Protein AF-A0A1F8NG67-F1 (afdb_monomer)

Solvent-accessible surface area (backbone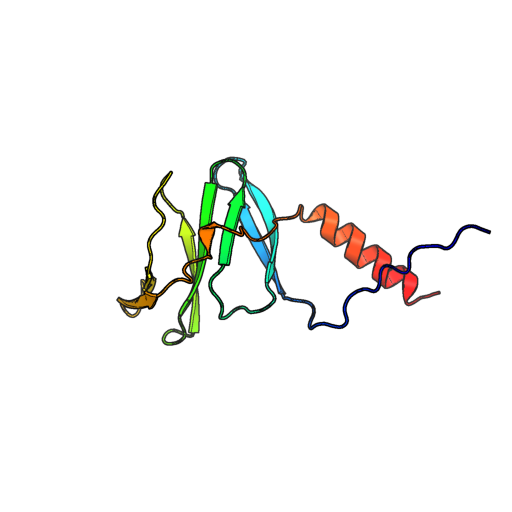 atoms only — not comparable to full-atom values): 7276 Å² total; per-residue (Å²): 136,84,83,76,83,82,78,73,76,75,95,57,83,79,38,51,80,43,84,42,70,37,79,77,81,65,46,70,28,29,31,74,37,78,52,76,69,55,67,47,28,40,64,47,95,89,38,37,32,37,40,37,39,36,85,88,76,74,48,74,46,77,45,77,46,58,96,86,60,79,70,66,51,51,62,43,89,86,82,61,52,72,44,80,48,68,92,60,39,84,80,57,56,51,69,70,40,55,56,72,59,50,54,54,51,58,52,56,52,62,53,65,76,74,112

Secondary structure (DSSP, 8-state):
-PPPP------S---EEEEEE-TTT--EEEEEES-TTS-EEEEETTEEEEEEEETTTTEEEEEEEPTT---SEEE-TTT--EEEPPTTGGGSPBPEE-HHHHHHHHHHHHHHT--

Radius of gyration: 17.37 Å; Cα contacts (8 Å, |Δi|>4): 160; chains: 1; bounding box: 30×38×61 Å

Nearest PDB structures (foldseek):
  5wvz-assembly2_B  TM=3.830E-01  e=1.276E+00  Saccharolobus solfataricus P2
  3lwi-assembly1_A  TM=3.613E-01  e=1.678E+00  Saccharolobus solfataricus P2
  5wvy-assembly2_B  TM=3.621E-01  e=1.678E+00  Saccharolobus solfataricus P2
  6jcy-assembly1_D  TM=4.453E-01  e=4.743E+00  Mycobacterium tuberculosis H37Rv

Foldseek 3Di:
DDDDPPPPPPPAPFADWDWDAFPPVRAIWTFGHSDLQAKAWADDDQWIWIWHADPVVRDIDIGTDDRPDDDQWDADPPPRDIGGHDPCRVVDHTDIGHVVVVVVVVVVVVVVVVD

Structure (mmCIF, N/CA/C/O backbone):
data_AF-A0A1F8NG67-F1
#
_entry.id   AF-A0A1F8NG67-F1
#
loop_
_atom_site.group_PDB
_atom_site.id
_atom_site.type_symbol
_atom_site.label_atom_id
_atom_site.label_alt_id
_atom_site.label_comp_id
_atom_site.label_asym_id
_atom_site.label_entity_id
_atom_site.label_seq_id
_atom_site.pdbx_PDB_ins_code
_atom_site.Cartn_x
_atom_site.Cartn_y
_atom_site.Cartn_z
_atom_site.occupancy
_atom_site.B_iso_or_equiv
_atom_site.auth_seq_id
_atom_site.auth_comp_id
_atom_site.auth_asym_id
_atom_site.auth_atom_id
_atom_site.pdbx_PDB_model_num
ATOM 1 N N . MET A 1 1 ? 14.931 2.628 44.951 1.00 35.72 1 MET A N 1
ATOM 2 C CA . MET A 1 1 ? 14.700 3.813 44.101 1.00 35.72 1 MET A CA 1
ATOM 3 C C . MET A 1 1 ? 14.612 3.294 42.685 1.00 35.72 1 MET A C 1
ATOM 5 O O . MET A 1 1 ? 15.594 2.760 42.198 1.00 35.72 1 MET A O 1
ATOM 9 N N . THR A 1 2 ? 13.409 3.272 42.124 1.00 35.72 2 THR A N 1
ATOM 10 C CA . THR A 1 2 ? 13.106 2.568 40.874 1.00 35.72 2 THR A CA 1
ATOM 11 C C . THR A 1 2 ? 13.415 3.493 39.704 1.00 35.72 2 THR A C 1
ATOM 13 O O . THR A 1 2 ? 12.824 4.568 39.601 1.00 35.72 2 THR A O 1
ATOM 16 N N . GLU A 1 3 ? 14.381 3.105 38.878 1.00 38.00 3 GLU A N 1
ATOM 17 C CA . GLU A 1 3 ? 14.766 3.812 37.658 1.00 38.00 3 GLU A CA 1
ATOM 18 C C . GLU A 1 3 ? 13.571 3.833 36.696 1.00 38.00 3 GLU A C 1
ATOM 20 O O . GLU A 1 3 ? 12.995 2.793 36.373 1.00 38.00 3 GLU A O 1
ATOM 25 N N . LYS A 1 4 ? 13.147 5.032 36.280 1.00 37.78 4 LYS A N 1
ATOM 26 C CA . LYS A 1 4 ? 12.200 5.181 35.173 1.00 37.78 4 LYS A CA 1
ATOM 27 C C . LYS A 1 4 ? 12.957 4.824 33.890 1.00 37.78 4 LYS A C 1
ATOM 29 O O . LYS A 1 4 ? 14.033 5.389 33.690 1.00 37.78 4 LYS A O 1
ATOM 34 N N . PRO A 1 5 ? 12.441 3.938 33.024 1.00 39.88 5 PRO A N 1
ATOM 35 C CA . PRO A 1 5 ? 13.052 3.741 31.723 1.00 39.88 5 PRO A CA 1
ATOM 36 C C . PRO A 1 5 ? 12.927 5.057 30.951 1.00 39.88 5 PRO A C 1
ATOM 38 O O . PRO A 1 5 ? 11.824 5.548 30.708 1.00 39.88 5 PRO A O 1
ATOM 41 N N . ASN A 1 6 ? 14.071 5.660 30.625 1.00 40.09 6 ASN A N 1
ATOM 42 C CA . ASN A 1 6 ? 14.156 6.674 29.585 1.00 40.09 6 ASN A CA 1
ATOM 43 C C . ASN A 1 6 ? 13.760 5.986 28.277 1.00 40.09 6 ASN A C 1
ATOM 45 O O . ASN A 1 6 ? 14.593 5.374 27.612 1.00 40.09 6 ASN A O 1
ATOM 49 N N . GLU A 1 7 ? 12.479 6.059 27.927 1.00 38.59 7 GLU A N 1
ATOM 50 C CA . GLU A 1 7 ? 12.034 5.861 26.554 1.00 38.59 7 GLU A CA 1
ATOM 51 C C . GLU A 1 7 ? 12.572 7.047 25.754 1.00 38.59 7 GLU A C 1
ATOM 53 O O . GLU A 1 7 ? 11.937 8.095 25.631 1.00 38.59 7 GLU A O 1
ATOM 58 N N . ALA A 1 8 ? 13.823 6.912 25.310 1.00 34.22 8 ALA A N 1
ATOM 59 C CA . ALA A 1 8 ? 14.412 7.798 24.329 1.00 34.22 8 ALA A CA 1
ATOM 60 C C . ALA A 1 8 ? 13.516 7.742 23.093 1.00 34.22 8 ALA A C 1
ATOM 62 O O . ALA A 1 8 ? 13.404 6.706 22.439 1.00 34.22 8 ALA A O 1
ATOM 63 N N . ILE A 1 9 ? 12.841 8.849 22.807 1.00 42.78 9 ILE A N 1
ATOM 64 C CA . ILE A 1 9 ? 12.224 9.054 21.505 1.00 42.78 9 ILE A CA 1
ATOM 65 C C . ILE A 1 9 ? 13.410 9.160 20.547 1.00 42.78 9 ILE A C 1
ATOM 67 O O . ILE A 1 9 ? 14.252 10.037 20.762 1.00 42.78 9 ILE A O 1
ATOM 71 N N . PRO A 1 10 ? 13.562 8.254 19.570 1.00 40.88 10 PRO A N 1
ATOM 72 C CA . PRO A 1 10 ? 14.672 8.346 18.642 1.00 40.88 10 PRO A CA 1
ATOM 73 C C . PRO A 1 10 ? 14.568 9.686 17.908 1.00 40.88 10 PRO A C 1
ATOM 75 O O . PRO A 1 10 ? 13.541 9.991 17.303 1.00 40.88 10 PRO A O 1
ATOM 78 N N . GLU A 1 11 ? 15.622 10.498 18.003 1.00 37.81 11 GLU A N 1
ATOM 79 C CA . GLU A 1 11 ? 15.834 11.689 17.178 1.00 37.81 11 GLU A CA 1
ATOM 80 C C . GLU A 1 11 ? 16.046 11.238 15.722 1.00 37.81 11 GLU A C 1
ATOM 82 O O . GLU A 1 11 ? 17.162 11.159 15.217 1.00 37.81 11 GLU A O 1
ATOM 87 N N . GLY A 1 12 ? 14.961 10.857 15.061 1.00 35.34 12 GLY A N 1
ATOM 88 C CA . GLY A 1 12 ? 14.870 10.650 13.623 1.00 35.34 12 GLY A CA 1
ATOM 89 C C . GLY A 1 12 ? 13.780 11.567 13.087 1.00 35.34 12 GLY A C 1
ATOM 90 O O . GLY A 1 12 ? 12.864 11.923 13.831 1.00 35.34 12 GLY A O 1
ATOM 91 N N . ASN A 1 13 ? 13.882 11.988 11.823 1.00 41.09 13 ASN A N 1
ATOM 92 C CA . ASN A 1 13 ? 12.799 12.691 11.134 1.00 41.09 13 ASN A CA 1
ATOM 93 C C . ASN A 1 13 ? 11.477 11.995 11.473 1.00 41.09 13 ASN A C 1
ATOM 95 O O . ASN A 1 13 ? 11.328 10.808 11.192 1.00 41.09 13 ASN A O 1
ATOM 99 N N . MET A 1 14 ? 10.554 12.699 12.135 1.00 49.62 14 MET A N 1
ATOM 100 C CA . MET A 1 14 ? 9.234 12.142 12.402 1.00 49.62 14 MET A CA 1
ATOM 101 C C . MET A 1 14 ? 8.606 11.879 11.040 1.00 49.62 14 MET A C 1
ATOM 103 O O . MET A 1 14 ? 8.229 12.832 10.361 1.00 49.62 14 MET A O 1
ATOM 107 N N . GLY A 1 15 ? 8.564 10.609 10.635 1.00 60.00 15 GLY A N 1
ATOM 108 C CA . GLY A 1 15 ? 7.920 10.191 9.400 1.00 60.00 15 GLY A CA 1
ATOM 109 C C . GLY A 1 15 ? 6.528 10.810 9.258 1.00 60.00 15 GLY A C 1
ATOM 110 O O . GLY A 1 15 ? 5.882 11.200 10.240 1.00 60.00 15 GLY A O 1
ATOM 111 N N . GLU A 1 16 ? 6.052 10.931 8.028 1.00 74.88 16 GLU A N 1
ATOM 112 C CA . GLU A 1 16 ? 4.717 11.456 7.793 1.00 74.88 16 GLU A CA 1
ATOM 113 C C . GLU A 1 16 ? 3.665 10.454 8.268 1.00 74.88 16 GLU A C 1
ATOM 115 O O . GLU A 1 16 ? 3.787 9.243 8.090 1.00 74.88 16 GLU A O 1
ATOM 120 N N . LEU A 1 17 ? 2.613 10.964 8.905 1.00 80.94 17 LEU A N 1
ATOM 121 C CA . LEU A 1 17 ? 1.469 10.143 9.274 1.00 80.94 17 LEU A CA 1
ATOM 122 C C . LEU A 1 17 ? 0.511 10.070 8.097 1.00 80.94 17 LEU A C 1
ATOM 124 O O . LEU A 1 17 ? -0.115 11.073 7.745 1.00 80.94 17 LEU A O 1
ATOM 128 N N . VAL A 1 18 ? 0.377 8.874 7.537 1.00 84.56 18 VAL A N 1
ATOM 129 C CA . VAL A 1 18 ? -0.441 8.622 6.351 1.00 84.56 18 VAL A CA 1
ATOM 130 C C . VAL A 1 18 ? -1.710 7.878 6.753 1.00 84.56 18 VAL A C 1
ATOM 132 O O . VAL A 1 18 ? -1.683 6.975 7.591 1.00 84.56 18 VAL A O 1
ATOM 135 N N . LEU A 1 19 ? -2.841 8.292 6.179 1.00 86.00 19 LEU A N 1
ATOM 136 C CA . LEU A 1 19 ? -4.143 7.671 6.407 1.00 86.00 19 LEU A CA 1
ATOM 137 C C . LEU A 1 19 ? -4.282 6.400 5.572 1.00 86.00 19 LEU A C 1
ATOM 139 O O . LEU A 1 19 ? -4.192 6.435 4.350 1.00 86.00 19 LEU A O 1
ATOM 143 N N . PHE A 1 20 ? -4.629 5.306 6.236 1.00 87.00 20 PHE A N 1
ATOM 144 C CA . PHE A 1 20 ? -4.909 4.017 5.626 1.00 87.00 20 PHE A CA 1
ATOM 145 C C . PHE A 1 20 ? -6.323 3.568 5.990 1.00 87.00 20 PHE A C 1
ATOM 147 O O . PHE A 1 20 ? -6.676 3.470 7.164 1.00 87.00 20 PHE A O 1
ATOM 154 N N . ARG A 1 21 ? -7.156 3.252 4.996 1.00 88.56 21 ARG A N 1
ATOM 155 C CA . ARG A 1 21 ? -8.515 2.751 5.239 1.00 88.56 21 ARG A CA 1
ATOM 156 C C . ARG A 1 21 ? -8.604 1.261 4.944 1.00 88.56 21 ARG A C 1
ATOM 158 O O . ARG A 1 21 ? -8.549 0.850 3.787 1.00 88.56 21 ARG A O 1
ATOM 165 N N . CYS A 1 22 ? -8.831 0.457 5.980 1.00 90.25 22 CYS A N 1
ATOM 166 C CA . CYS A 1 22 ? -9.029 -0.979 5.807 1.00 90.25 22 CYS A CA 1
ATOM 167 C C . CYS A 1 22 ? -10.361 -1.255 5.093 1.00 90.25 22 CYS A C 1
ATOM 169 O O . CYS A 1 22 ? -11.418 -0.774 5.517 1.00 90.25 22 CYS A O 1
ATOM 171 N N . GLN A 1 23 ? -10.338 -2.058 4.026 1.00 89.56 23 GLN A N 1
ATOM 172 C CA . GLN A 1 23 ? -11.555 -2.387 3.280 1.00 89.56 23 GLN A CA 1
ATOM 173 C C . GLN A 1 23 ? -12.444 -3.423 3.974 1.00 89.56 23 GLN A C 1
ATOM 175 O O . GLN A 1 23 ? -13.641 -3.443 3.686 1.00 89.56 23 GLN A O 1
ATOM 180 N N . ASP A 1 24 ? -11.921 -4.201 4.918 1.00 90.88 24 ASP A N 1
ATOM 181 C CA . ASP A 1 24 ? -12.709 -5.205 5.639 1.00 90.88 24 ASP A CA 1
ATOM 182 C C . ASP A 1 24 ? -13.555 -4.560 6.737 1.00 90.88 24 ASP A C 1
ATOM 184 O O . ASP A 1 24 ? -14.781 -4.651 6.739 1.00 90.88 24 ASP A O 1
ATOM 188 N N . CYS A 1 25 ? -12.903 -3.859 7.669 1.00 92.44 25 CYS A N 1
ATOM 189 C CA . CYS A 1 25 ? -13.562 -3.280 8.841 1.00 92.44 25 CYS A CA 1
ATOM 190 C C . CYS A 1 25 ? -13.985 -1.815 8.650 1.00 92.44 25 CYS A C 1
ATOM 192 O O . CYS A 1 25 ? -14.588 -1.230 9.549 1.00 92.44 25 CYS A O 1
ATOM 194 N N . LYS A 1 26 ? -13.661 -1.214 7.494 1.00 91.31 26 LYS A N 1
ATOM 195 C CA . LYS A 1 26 ? -13.949 0.183 7.113 1.00 91.31 26 LYS A CA 1
ATOM 196 C C . LYS A 1 26 ? -13.363 1.253 8.037 1.00 91.31 26 LYS A C 1
ATOM 198 O O . LYS A 1 26 ? -13.664 2.431 7.829 1.00 91.31 26 LYS A O 1
ATOM 203 N N . LYS A 1 27 ? -12.520 0.865 8.999 1.00 89.81 27 LYS A N 1
ATOM 204 C CA . LYS A 1 27 ? -11.819 1.778 9.903 1.00 89.81 27 LYS A CA 1
ATOM 205 C C . LYS A 1 27 ? -10.768 2.585 9.155 1.00 89.81 27 LYS A C 1
ATOM 207 O O .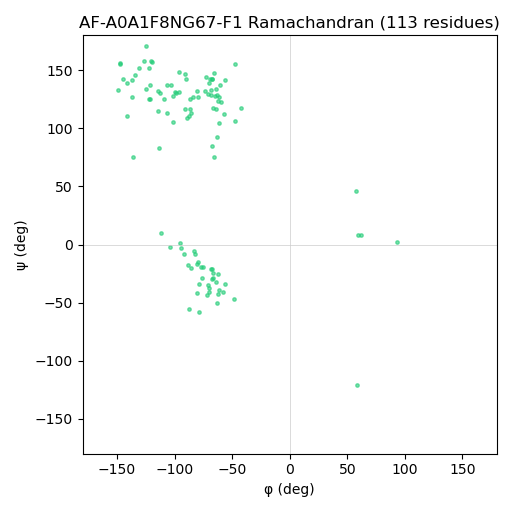 LYS A 1 27 ? -10.076 2.063 8.279 1.00 89.81 27 LYS A O 1
ATOM 212 N N . GLU A 1 28 ? -10.656 3.842 9.552 1.00 89.88 28 GLU A N 1
ATOM 213 C CA . GLU A 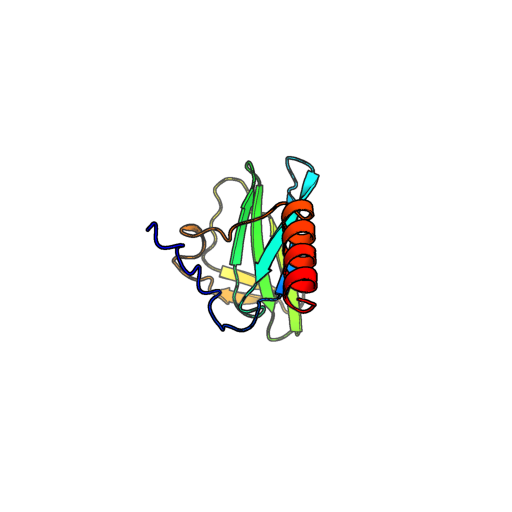1 28 ? -9.530 4.702 9.220 1.00 89.88 28 GLU A CA 1
ATOM 214 C C . GLU A 1 28 ? -8.442 4.466 10.262 1.00 89.88 28 GLU A C 1
ATOM 216 O O . GLU A 1 28 ? -8.687 4.504 11.467 1.00 89.88 28 GLU A O 1
ATOM 221 N N . LEU A 1 29 ? -7.261 4.141 9.770 1.00 89.75 29 LEU A N 1
ATOM 222 C CA . LEU A 1 29 ? -6.054 3.839 10.510 1.00 89.75 29 LEU A CA 1
ATOM 223 C C . LEU A 1 29 ? -4.957 4.769 10.001 1.00 89.75 29 LEU A C 1
ATOM 225 O O . LEU A 1 29 ? -5.121 5.474 9.005 1.00 89.75 29 LEU A O 1
ATOM 229 N N . VAL A 1 30 ? -3.834 4.772 10.692 1.00 88.94 30 VAL A N 1
ATOM 230 C CA . VAL A 1 30 ? -2.683 5.608 10.368 1.00 88.94 30 VAL A CA 1
ATOM 231 C C . VAL A 1 30 ? -1.417 4.793 10.500 1.00 88.94 30 VAL A C 1
ATOM 233 O O . VAL A 1 30 ? -1.299 3.996 11.426 1.00 88.94 30 VAL A O 1
ATOM 236 N N . TYR A 1 31 ? -0.464 4.995 9.606 1.00 87.88 31 TYR A N 1
ATOM 237 C CA . TYR A 1 31 ? 0.871 4.425 9.750 1.00 87.88 31 TYR A CA 1
ATOM 238 C C . TYR A 1 31 ? 1.923 5.528 9.648 1.00 87.88 31 TYR A C 1
ATOM 240 O O . TYR A 1 31 ? 1.653 6.618 9.135 1.00 87.88 31 TYR A O 1
ATOM 248 N N . LEU A 1 32 ? 3.101 5.256 10.205 1.00 86.31 32 LEU A N 1
ATOM 249 C CA . LEU A 1 32 ? 4.238 6.166 10.152 1.00 86.31 32 LEU A CA 1
ATOM 250 C C . LEU A 1 32 ? 5.075 5.839 8.914 1.00 86.31 32 LEU A C 1
ATOM 252 O O . LEU A 1 32 ? 5.615 4.741 8.807 1.00 86.31 32 LEU A O 1
ATOM 256 N N . CYS A 1 33 ? 5.167 6.782 7.986 1.00 81.75 33 CYS A N 1
ATOM 257 C CA . CYS A 1 33 ? 5.958 6.655 6.772 1.00 81.75 33 CYS A CA 1
ATOM 258 C C . CYS A 1 33 ? 7.273 7.425 6.932 1.00 81.75 33 CYS A C 1
ATOM 260 O O . CYS A 1 33 ? 7.282 8.653 6.921 1.00 81.75 33 CYS A O 1
ATOM 262 N N . GLU A 1 34 ? 8.384 6.715 7.119 1.00 82.62 34 GLU A N 1
ATOM 263 C CA . GLU A 1 34 ? 9.709 7.341 7.271 1.00 82.62 34 GLU A CA 1
ATOM 264 C C . GLU A 1 34 ? 10.293 7.825 5.935 1.00 82.62 34 GLU A C 1
ATOM 266 O O . GLU A 1 34 ? 11.043 8.800 5.909 1.00 82.62 34 GLU A O 1
ATOM 271 N N . ASP A 1 35 ? 9.920 7.167 4.836 1.00 86.12 35 ASP A N 1
ATOM 272 C CA . ASP A 1 35 ? 10.332 7.489 3.473 1.00 86.12 35 ASP A CA 1
ATOM 273 C C . ASP A 1 35 ? 9.147 7.285 2.517 1.00 86.12 35 ASP A C 1
ATOM 275 O O . ASP A 1 35 ? 8.721 6.155 2.275 1.00 86.12 35 ASP A O 1
ATOM 279 N N . LEU A 1 36 ? 8.615 8.389 1.983 1.00 79.12 36 LEU A N 1
ATOM 280 C CA . LEU A 1 36 ? 7.490 8.384 1.042 1.00 79.12 36 LEU A CA 1
ATOM 281 C C . LEU A 1 36 ? 7.843 7.766 -0.315 1.00 79.12 36 LEU A C 1
ATOM 283 O O . LEU A 1 36 ? 6.938 7.372 -1.051 1.00 79.12 36 LEU A O 1
ATOM 287 N N . GLU A 1 37 ? 9.127 7.704 -0.674 1.00 85.88 37 GLU A N 1
ATOM 288 C CA . GLU A 1 37 ? 9.562 7.144 -1.955 1.00 85.88 37 GLU A CA 1
ATOM 289 C C . GLU A 1 37 ? 9.733 5.619 -1.893 1.00 85.88 37 GLU A C 1
ATOM 291 O O . GLU A 1 37 ? 9.683 4.943 -2.928 1.00 85.88 37 GLU A O 1
ATOM 296 N N . ALA A 1 38 ? 9.892 5.060 -0.691 1.00 89.56 38 ALA A N 1
ATOM 297 C CA . ALA A 1 38 ? 10.017 3.627 -0.479 1.00 89.56 38 ALA A CA 1
ATOM 298 C C . ALA A 1 38 ? 8.638 2.939 -0.489 1.00 89.56 38 ALA A C 1
ATOM 300 O O . ALA A 1 38 ? 7.717 3.375 0.206 1.00 89.56 38 ALA A O 1
ATOM 301 N N . PRO A 1 39 ? 8.461 1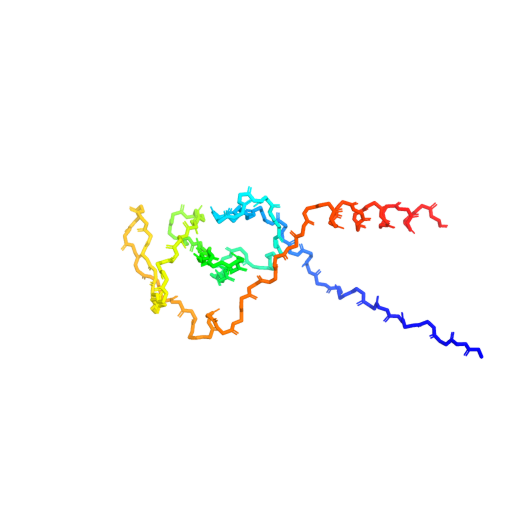.830 -1.235 1.00 92.19 39 PRO A N 1
ATOM 302 C CA . PRO A 1 39 ? 7.221 1.077 -1.171 1.00 92.19 39 PRO A CA 1
ATOM 303 C C . PRO A 1 39 ? 7.068 0.412 0.200 1.00 92.19 39 PRO A C 1
ATOM 305 O O . PRO A 1 39 ? 8.035 -0.113 0.756 1.00 92.19 39 PRO A O 1
ATOM 308 N N . CYS A 1 40 ? 5.844 0.366 0.718 1.00 92.38 40 CYS A N 1
ATOM 309 C CA . CYS A 1 40 ? 5.539 -0.300 1.982 1.00 92.38 40 CYS A CA 1
ATOM 310 C C . CYS A 1 40 ? 4.335 -1.235 1.850 1.00 92.38 40 CYS A C 1
ATOM 312 O O . CYS A 1 40 ? 3.451 -1.039 1.014 1.00 92.38 40 CYS A O 1
ATOM 314 N N . PHE A 1 41 ? 4.326 -2.279 2.676 1.00 94.25 41 PHE A N 1
ATOM 315 C CA . PHE A 1 41 ? 3.239 -3.245 2.753 1.00 94.25 41 PHE A CA 1
ATOM 316 C C . PHE A 1 41 ? 2.366 -2.945 3.965 1.00 94.25 41 PHE A C 1
ATOM 318 O O . PHE A 1 41 ? 2.865 -2.831 5.082 1.00 94.25 41 PHE A O 1
ATOM 325 N N . LEU A 1 42 ? 1.063 -2.832 3.744 1.00 93.25 42 LEU A N 1
ATOM 326 C CA . LEU A 1 42 ? 0.060 -2.588 4.770 1.00 93.25 42 LEU A CA 1
ATOM 327 C C . LEU A 1 42 ? -0.851 -3.803 4.875 1.00 93.25 42 LEU A C 1
ATOM 329 O O . LEU A 1 42 ? -1.380 -4.290 3.875 1.00 93.25 42 LEU A O 1
ATOM 333 N N . GLN A 1 43 ? -1.085 -4.252 6.105 1.00 93.38 43 GLN A N 1
ATOM 334 C CA . GLN A 1 43 ? -1.985 -5.362 6.386 1.00 93.38 43 GLN A CA 1
ATOM 335 C C . GLN A 1 43 ? -2.851 -5.037 7.602 1.00 93.38 43 GLN A C 1
ATOM 337 O O . GLN A 1 43 ? -2.353 -4.683 8.673 1.00 93.38 43 GLN A O 1
ATOM 342 N N . HIS A 1 44 ? -4.169 -5.165 7.450 1.00 92.50 44 HIS A N 1
ATOM 343 C CA . HIS A 1 44 ? -5.107 -5.083 8.567 1.00 92.50 44 HIS A CA 1
ATOM 344 C C . HIS A 1 44 ? -6.324 -5.964 8.319 1.00 92.50 44 HIS A C 1
ATOM 346 O O . HIS A 1 44 ? -6.953 -5.877 7.267 1.00 92.50 44 HIS A O 1
ATOM 352 N N . CYS A 1 45 ? -6.703 -6.756 9.324 1.00 90.81 45 CYS A N 1
ATOM 353 C CA . CYS A 1 45 ? -7.667 -7.843 9.157 1.00 90.81 45 CYS A CA 1
ATOM 354 C C . CYS A 1 45 ? -7.167 -8.835 8.093 1.00 90.81 45 CYS A C 1
ATOM 356 O O . CYS A 1 45 ? -6.092 -9.403 8.270 1.00 90.81 45 CYS A O 1
ATOM 358 N N . THR A 1 46 ? -7.933 -9.049 7.025 1.00 90.50 46 THR A N 1
ATOM 359 C CA . THR A 1 46 ? -7.531 -9.841 5.855 1.00 90.50 46 THR A CA 1
ATOM 360 C C . THR A 1 46 ? -7.172 -8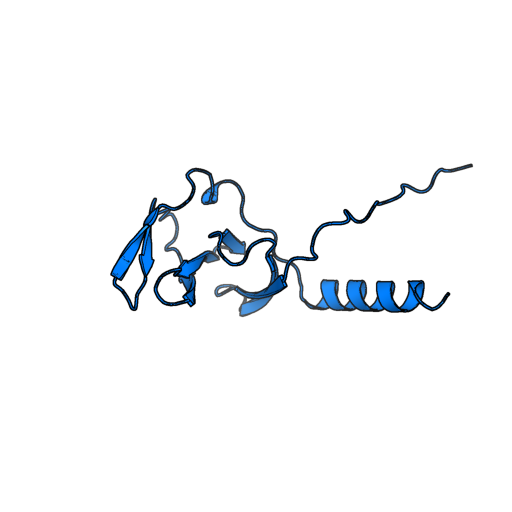.962 4.655 1.00 90.50 46 THR A C 1
ATOM 362 O O . THR A 1 46 ? -6.775 -9.482 3.621 1.00 90.50 46 THR A O 1
ATOM 365 N N . TYR A 1 47 ? -7.297 -7.638 4.784 1.00 91.06 47 TYR A N 1
ATOM 366 C CA . TYR A 1 47 ? -7.015 -6.687 3.722 1.00 91.06 47 TYR A CA 1
ATOM 367 C C . TYR A 1 47 ? -5.524 -6.365 3.669 1.00 91.06 47 TYR A C 1
ATOM 369 O O . TYR A 1 47 ? -4.925 -5.938 4.662 1.00 91.06 47 TYR A O 1
ATOM 377 N N . GLU A 1 48 ? -4.965 -6.529 2.477 1.00 93.38 48 GLU A N 1
ATOM 378 C CA . GLU A 1 48 ? -3.559 -6.337 2.152 1.00 93.38 48 GLU A CA 1
ATOM 379 C C . GLU A 1 48 ? -3.430 -5.271 1.066 1.00 93.38 48 GLU A C 1
ATOM 381 O O . GLU A 1 48 ? -4.208 -5.239 0.108 1.00 93.38 48 GLU A O 1
ATOM 386 N N . ALA A 1 49 ? -2.457 -4.377 1.216 1.00 93.00 49 ALA A N 1
ATOM 387 C CA . ALA A 1 49 ? -2.185 -3.340 0.238 1.00 93.00 49 ALA A CA 1
ATOM 388 C C . ALA A 1 49 ? -0.700 -2.984 0.176 1.00 93.00 49 ALA A C 1
ATOM 390 O O . ALA A 1 49 ? 0.033 -3.135 1.150 1.00 93.00 49 ALA A O 1
ATOM 391 N N . ILE A 1 50 ? -0.272 -2.468 -0.971 1.00 93.38 50 ILE A N 1
ATOM 392 C CA . ILE A 1 50 ? 1.041 -1.849 -1.157 1.00 93.38 50 ILE A CA 1
ATOM 393 C C . ILE A 1 50 ? 0.822 -0.368 -1.403 1.00 93.38 50 ILE A C 1
ATOM 395 O O . ILE A 1 50 ? 0.029 -0.007 -2.275 1.00 93.38 50 ILE A O 1
ATOM 399 N N . GLU A 1 51 ? 1.549 0.476 -0.684 1.00 92.25 51 GLU A N 1
ATOM 400 C CA . GLU A 1 51 ? 1.715 1.873 -1.075 1.00 92.25 51 GLU A CA 1
ATOM 401 C C . GLU A 1 51 ? 3.052 2.044 -1.777 1.00 92.25 51 GLU A C 1
ATOM 403 O O . GLU A 1 51 ? 4.070 1.533 -1.310 1.00 92.25 51 GLU A O 1
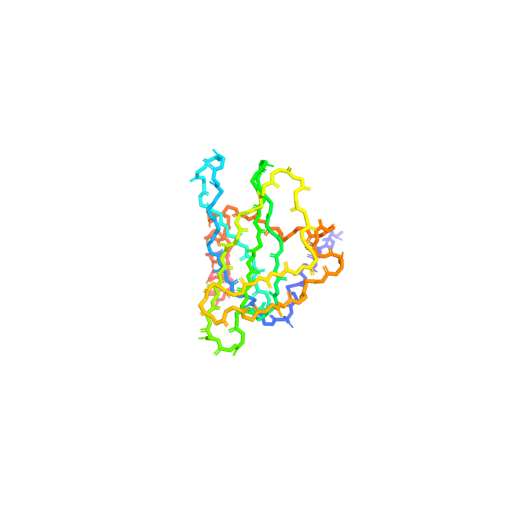ATOM 408 N N . ALA A 1 52 ? 3.041 2.709 -2.930 1.00 92.31 52 ALA A N 1
ATOM 409 C CA . ALA A 1 52 ? 4.234 2.918 -3.736 1.00 92.31 52 ALA A CA 1
ATOM 410 C C . ALA A 1 52 ? 4.217 4.281 -4.430 1.00 92.31 52 ALA A C 1
ATOM 412 O O . ALA A 1 52 ? 3.185 4.741 -4.925 1.00 92.31 52 ALA A O 1
ATOM 413 N N . TRP A 1 53 ? 5.393 4.896 -4.515 1.00 92.50 53 TRP A N 1
ATOM 414 C CA . TRP A 1 53 ? 5.614 6.171 -5.185 1.00 92.50 53 TRP A CA 1
ATOM 415 C C . TRP A 1 53 ? 6.175 5.976 -6.590 1.00 92.50 53 TRP A C 1
ATOM 417 O O . TRP A 1 53 ? 7.158 5.263 -6.791 1.00 92.50 53 TRP A O 1
ATOM 427 N N . CYS A 1 54 ? 5.575 6.627 -7.586 1.00 92.88 54 CYS A N 1
ATOM 428 C CA . CYS A 1 54 ? 6.124 6.662 -8.937 1.00 92.88 54 CYS A CA 1
ATOM 429 C C . CYS A 1 54 ? 7.119 7.828 -9.071 1.00 92.88 54 CYS A C 1
ATOM 431 O O . CYS A 1 54 ? 6.672 8.972 -9.175 1.00 92.88 54 CYS A O 1
ATOM 433 N N . PRO A 1 55 ? 8.438 7.591 -9.202 1.00 91.19 55 PRO A N 1
ATOM 434 C CA . PRO A 1 55 ? 9.413 8.673 -9.368 1.00 91.19 55 PRO A CA 1
ATOM 435 C C . PRO A 1 55 ? 9.280 9.402 -10.714 1.00 91.19 55 PRO A C 1
ATOM 437 O O . PRO A 1 55 ? 9.724 10.538 -10.855 1.00 91.19 55 PRO A O 1
ATOM 440 N N . HIS A 1 56 ? 8.664 8.776 -11.721 1.00 93.50 56 HIS A N 1
ATOM 441 C CA . HIS A 1 56 ? 8.449 9.418 -13.018 1.00 93.50 56 HIS A CA 1
ATOM 442 C C . HIS A 1 56 ? 7.229 10.350 -13.009 1.00 93.50 56 HIS A C 1
ATOM 444 O O . HIS A 1 56 ? 7.269 11.431 -13.590 1.00 93.50 56 HIS A O 1
ATOM 450 N N . CYS A 1 57 ? 6.130 9.926 -12.381 1.00 92.88 57 CYS A N 1
ATOM 451 C CA . CYS A 1 57 ? 4.895 10.712 -12.304 1.00 92.88 57 CYS A CA 1
ATOM 452 C C . CYS A 1 57 ? 4.867 11.654 -11.100 1.00 92.88 57 CYS A C 1
ATOM 454 O O . CYS A 1 57 ? 4.076 12.589 -11.113 1.00 92.88 57 CYS A O 1
ATOM 456 N N . GLN A 1 58 ? 5.722 11.419 -10.098 1.00 91.88 58 GLN A N 1
ATOM 457 C CA . GLN A 1 58 ? 5.743 12.137 -8.823 1.00 91.88 58 GLN A CA 1
ATOM 458 C C . GLN A 1 58 ? 4.385 12.032 -8.101 1.00 91.88 58 GLN A C 1
ATOM 460 O O . GLN A 1 58 ? 3.814 13.029 -7.663 1.00 91.88 58 GLN A O 1
ATOM 465 N N . VAL A 1 59 ? 3.837 10.809 -8.053 1.00 88.56 59 VAL A N 1
ATOM 466 C CA . VAL A 1 59 ? 2.524 10.484 -7.468 1.00 88.56 59 VAL A CA 1
ATOM 467 C C . VAL A 1 59 ? 2.593 9.143 -6.734 1.00 88.56 59 VAL A C 1
ATOM 469 O O . VAL A 1 59 ? 3.202 8.192 -7.233 1.00 88.56 59 VAL A O 1
ATOM 472 N N . GLY A 1 60 ? 1.944 9.069 -5.568 1.00 89.12 60 GLY A N 1
ATOM 473 C CA . GLY A 1 60 ? 1.770 7.852 -4.774 1.00 89.12 60 GLY A CA 1
ATOM 474 C C . GLY A 1 60 ? 0.488 7.096 -5.126 1.00 89.12 60 GLY A C 1
ATOM 475 O O . GLY A 1 60 ? -0.532 7.702 -5.458 1.00 89.12 60 GLY A O 1
ATOM 476 N N . TYR A 1 61 ? 0.536 5.770 -5.038 1.00 90.69 61 TYR A N 1
ATOM 477 C CA . TYR A 1 61 ? -0.593 4.884 -5.309 1.00 90.69 61 TYR A CA 1
ATOM 478 C C . TYR A 1 61 ? -0.718 3.817 -4.229 1.00 90.69 61 TYR A C 1
ATOM 480 O O . TYR A 1 61 ? 0.283 3.288 -3.750 1.00 90.69 61 TYR A O 1
ATOM 488 N N . THR A 1 62 ? -1.960 3.438 -3.938 1.00 90.00 62 THR A N 1
ATOM 489 C CA . THR A 1 62 ? -2.294 2.295 -3.089 1.00 90.00 62 THR A CA 1
ATOM 490 C C . THR A 1 62 ? -2.874 1.180 -3.954 1.00 90.00 62 THR A C 1
ATOM 492 O O . THR A 1 62 ? -3.865 1.383 -4.661 1.00 90.00 62 THR A O 1
ATOM 495 N N . PHE A 1 63 ? -2.288 -0.010 -3.876 1.00 90.19 63 PHE A N 1
ATOM 496 C CA . PHE A 1 63 ? -2.727 -1.198 -4.602 1.00 90.19 63 PHE A CA 1
ATOM 497 C C . PHE A 1 63 ? -3.221 -2.239 -3.610 1.00 90.19 63 PHE A C 1
ATOM 499 O O . PHE A 1 63 ? -2.433 -2.751 -2.823 1.00 90.19 63 PHE A O 1
ATOM 506 N N . SER A 1 64 ? -4.511 -2.569 -3.647 1.00 90.62 64 SER A N 1
ATOM 507 C CA . SER A 1 64 ? -5.036 -3.711 -2.898 1.00 90.62 64 SER A CA 1
ATOM 508 C C . SER A 1 64 ? -4.506 -5.011 -3.491 1.00 90.62 64 SER A C 1
ATOM 510 O O . SER A 1 64 ? -4.592 -5.203 -4.708 1.00 90.62 64 SER A O 1
ATOM 512 N N . LEU A 1 65 ? -4.025 -5.909 -2.643 1.00 90.25 65 LEU A N 1
ATOM 513 C CA . LEU A 1 65 ? -3.627 -7.249 -3.046 1.00 90.25 65 LEU A CA 1
ATOM 514 C C . LEU A 1 65 ? -4.817 -8.202 -2.942 1.00 90.25 65 LEU A C 1
ATOM 516 O O . LEU A 1 65 ? -5.648 -8.104 -2.037 1.00 90.25 65 LEU A O 1
ATOM 520 N N . SER A 1 66 ? -4.909 -9.120 -3.899 1.00 79.94 66 SER A N 1
ATOM 521 C CA . SER A 1 66 ? -5.817 -10.261 -3.812 1.00 79.94 66 SER A CA 1
ATOM 522 C C . SER A 1 66 ? -5.260 -11.250 -2.788 1.00 79.94 66 SER A C 1
ATOM 524 O O . SER A 1 66 ? -4.048 -11.438 -2.739 1.00 79.94 66 SER A O 1
ATOM 526 N N . ASN A 1 67 ? -6.122 -11.926 -2.021 1.00 69.81 67 ASN A N 1
ATOM 527 C CA . ASN A 1 67 ? -5.702 -12.897 -1.000 1.00 69.81 67 ASN A CA 1
ATOM 528 C C . ASN A 1 67 ? -4.641 -13.885 -1.530 1.00 69.81 67 ASN A C 1
ATOM 530 O O . ASN A 1 67 ? -4.970 -14.812 -2.276 1.00 69.81 67 ASN A O 1
ATOM 534 N N . GLY A 1 68 ? -3.387 -13.703 -1.100 1.00 71.12 68 GLY A N 1
ATOM 535 C CA . GLY A 1 68 ? -2.247 -14.567 -1.425 1.00 71.12 68 GLY A CA 1
ATOM 536 C C . GLY A 1 68 ? -1.407 -14.164 -2.645 1.00 71.12 68 GLY A C 1
ATOM 537 O O . GLY A 1 68 ? -0.456 -14.877 -2.971 1.00 71.12 68 GLY A O 1
ATOM 538 N N . GLU A 1 69 ? -1.710 -13.053 -3.323 1.00 84.25 69 GLU A N 1
ATOM 539 C CA . GLU A 1 69 ? -0.876 -12.531 -4.411 1.00 84.25 69 GLU A CA 1
ATOM 540 C C . GLU A 1 69 ? 0.192 -11.569 -3.878 1.00 84.25 69 GLU A C 1
ATOM 542 O O . GLU A 1 69 ? -0.098 -10.434 -3.512 1.00 84.25 69 GLU A O 1
ATOM 547 N N . HIS A 1 70 ? 1.453 -12.005 -3.899 1.00 91.19 70 HIS A N 1
ATOM 548 C CA . HIS A 1 70 ? 2.616 -11.195 -3.523 1.00 91.19 70 HIS A CA 1
ATOM 549 C C . HIS A 1 70 ? 3.511 -10.948 -4.746 1.00 91.19 70 HIS A C 1
ATOM 551 O O . HIS A 1 70 ? 4.467 -11.697 -4.979 1.00 91.19 70 HIS A O 1
ATOM 557 N N . PRO A 1 71 ? 3.196 -9.948 -5.588 1.00 92.81 71 PRO A N 1
ATOM 558 C CA . PRO A 1 71 ? 3.983 -9.675 -6.782 1.00 92.81 71 PRO A CA 1
ATOM 559 C C . PRO A 1 71 ? 5.400 -9.200 -6.430 1.00 92.81 71 PRO A C 1
ATOM 561 O O . PRO A 1 71 ? 5.626 -8.504 -5.447 1.00 92.81 71 PRO A O 1
ATOM 564 N N . SER A 1 72 ? 6.381 -9.524 -7.268 1.00 94.69 72 SER A N 1
ATOM 565 C CA . SER A 1 72 ? 7.758 -9.025 -7.111 1.00 94.69 72 SER A CA 1
ATOM 566 C C . SER A 1 72 ? 7.970 -7.628 -7.699 1.00 94.69 72 SER A C 1
ATOM 568 O O . SER A 1 72 ? 9.055 -7.066 -7.587 1.00 94.69 72 SER A O 1
ATOM 570 N N . ASN A 1 73 ? 6.957 -7.080 -8.370 1.00 95.25 73 ASN A N 1
ATOM 571 C CA . ASN A 1 73 ? 7.004 -5.787 -9.033 1.00 95.25 73 ASN A CA 1
ATOM 572 C C . ASN A 1 73 ? 5.628 -5.121 -8.985 1.00 95.25 73 ASN A C 1
ATOM 574 O O . ASN A 1 73 ? 4.606 -5.807 -8.967 1.00 95.25 73 ASN A O 1
ATOM 578 N N . TRP A 1 74 ? 5.596 -3.798 -9.083 1.00 93.81 74 TRP A N 1
ATOM 579 C CA . TRP A 1 74 ? 4.371 -3.043 -9.326 1.00 93.81 74 TRP A CA 1
ATOM 580 C C . TRP A 1 74 ? 4.495 -2.240 -10.622 1.00 93.81 74 TRP A C 1
ATOM 582 O O . TRP A 1 74 ? 5.589 -1.993 -11.126 1.00 93.81 74 TRP A O 1
ATOM 592 N N . THR A 1 75 ? 3.365 -1.874 -11.220 1.00 95.31 75 THR A N 1
ATOM 593 C CA . THR A 1 75 ? 3.339 -1.089 -12.461 1.00 95.31 75 THR A CA 1
ATOM 594 C C . THR A 1 75 ? 2.566 0.195 -12.225 1.00 95.31 75 THR A C 1
ATOM 596 O O . THR A 1 75 ? 1.406 0.146 -11.814 1.00 95.31 75 THR A O 1
ATOM 599 N N . CYS A 1 76 ? 3.185 1.340 -12.514 1.00 95.06 76 CYS A N 1
ATOM 600 C CA . CYS A 1 76 ? 2.506 2.625 -12.407 1.00 95.06 76 CYS A CA 1
ATOM 601 C C . CYS A 1 76 ? 1.333 2.689 -13.404 1.00 95.06 76 CYS A C 1
ATOM 603 O O . CYS A 1 76 ? 1.530 2.417 -14.594 1.00 95.06 76 CYS A O 1
ATOM 605 N N . PRO A 1 77 ? 0.112 3.046 -12.964 1.00 94.75 77 PRO A N 1
ATOM 606 C CA . PRO A 1 77 ? -1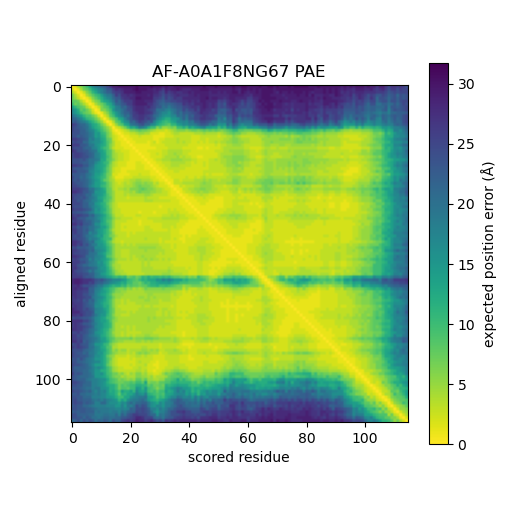.053 3.079 -13.846 1.00 94.75 77 PRO A CA 1
ATOM 607 C C . PRO A 1 77 ? -0.955 4.165 -14.927 1.00 94.75 77 PRO A C 1
ATOM 609 O O . PRO A 1 77 ? -1.479 3.960 -16.024 1.00 94.75 77 PRO A O 1
ATOM 612 N N . ASP A 1 78 ? -0.238 5.258 -14.650 1.00 96.19 78 ASP A N 1
ATOM 613 C CA . ASP A 1 78 ? -0.162 6.421 -15.536 1.00 96.19 78 ASP A CA 1
ATOM 614 C C . ASP A 1 78 ? 0.957 6.286 -16.575 1.00 96.19 78 ASP A C 1
ATOM 616 O O . ASP A 1 78 ? 0.695 6.336 -17.777 1.00 96.19 78 ASP A O 1
ATOM 620 N N . CYS A 1 79 ? 2.206 6.063 -16.145 1.00 96.69 79 CYS A N 1
ATOM 621 C CA . CYS A 1 79 ? 3.345 5.955 -17.070 1.00 96.69 79 CYS A CA 1
ATOM 622 C C . CYS A 1 79 ? 3.655 4.526 -17.532 1.00 96.69 79 CYS A C 1
ATOM 624 O O . CYS A 1 79 ? 4.491 4.348 -18.414 1.00 96.69 79 CYS A O 1
ATOM 626 N N . ARG A 1 80 ? 2.999 3.506 -16.956 1.00 96.81 80 ARG A N 1
ATOM 627 C CA . ARG A 1 80 ? 3.218 2.074 -17.252 1.00 96.81 80 ARG A CA 1
ATOM 628 C C . ARG A 1 80 ? 4.623 1.552 -16.952 1.00 96.81 80 ARG A C 1
ATOM 630 O O . ARG A 1 80 ? 4.917 0.402 -17.274 1.00 96.81 80 ARG A O 1
ATOM 637 N N . THR A 1 81 ? 5.469 2.346 -16.302 1.00 96.69 81 THR A N 1
ATOM 638 C CA . THR A 1 81 ? 6.771 1.883 -15.825 1.00 96.69 81 THR A CA 1
ATOM 639 C C . THR A 1 81 ? 6.578 0.808 -14.763 1.00 96.69 81 THR A C 1
ATOM 641 O O . THR A 1 81 ? 5.749 0.944 -13.860 1.00 96.69 81 THR A O 1
ATOM 644 N N . ASN A 1 82 ? 7.344 -0.268 -14.902 1.00 96.50 82 ASN A N 1
ATOM 645 C CA . ASN A 1 82 ? 7.382 -1.379 -13.970 1.00 96.50 82 ASN A CA 1
ATOM 646 C C . ASN A 1 82 ? 8.560 -1.183 -13.005 1.00 96.50 82 ASN A C 1
ATOM 648 O O . ASN A 1 82 ? 9.672 -0.883 -13.445 1.00 96.50 82 ASN A O 1
ATOM 652 N N . TYR A 1 83 ? 8.298 -1.324 -11.710 1.00 94.69 83 TYR A N 1
ATOM 653 C CA . TYR A 1 83 ? 9.259 -1.099 -10.640 1.00 94.69 83 TYR A CA 1
ATOM 654 C C . TYR A 1 83 ? 9.364 -2.351 -9.760 1.00 94.69 83 TYR A C 1
ATOM 656 O O . TYR A 1 83 ? 8.328 -2.889 -9.351 1.00 94.69 83 TYR A O 1
ATOM 664 N N . PRO A 1 84 ? 10.587 -2.799 -9.427 1.00 95.25 84 PRO A N 1
ATOM 665 C CA . PRO A 1 84 ? 10.780 -3.918 -8.518 1.00 95.25 84 PRO A CA 1
ATOM 666 C C . PRO A 1 84 ? 10.337 -3.556 -7.103 1.00 95.25 84 PRO A C 1
ATOM 668 O O . PRO A 1 84 ? 10.543 -2.435 -6.637 1.00 95.25 84 PRO A O 1
ATOM 671 N N . LEU A 1 85 ? 9.743 -4.529 -6.420 1.00 94.75 85 LEU A N 1
ATOM 672 C CA . LEU A 1 85 ? 9.422 -4.449 -5.001 1.00 94.75 85 LEU A CA 1
ATOM 673 C C . LEU A 1 85 ? 10.536 -5.125 -4.181 1.00 94.75 85 LEU A C 1
ATOM 675 O O . LEU A 1 85 ? 11.146 -6.086 -4.665 1.00 94.75 85 LEU A O 1
ATOM 679 N N . PRO A 1 86 ? 10.818 -4.656 -2.950 1.00 93.06 86 PRO A N 1
ATOM 680 C CA . PRO A 1 86 ? 11.771 -5.313 -2.060 1.00 93.06 86 PRO A CA 1
ATOM 681 C C . PRO A 1 86 ? 11.398 -6.780 -1.803 1.00 93.06 86 PRO A C 1
ATOM 683 O O . PRO A 1 86 ? 10.225 -7.121 -1.657 1.00 93.06 86 PRO A O 1
ATOM 686 N N . VAL A 1 87 ? 12.400 -7.659 -1.736 1.00 89.88 87 VAL A N 1
ATOM 687 C CA . VAL A 1 87 ? 12.199 -9.115 -1.573 1.00 89.88 87 VAL A CA 1
ATOM 688 C C . VAL A 1 87 ? 11.533 -9.451 -0.235 1.00 89.88 87 VAL A C 1
ATOM 690 O O . VAL A 1 87 ? 10.773 -10.411 -0.129 1.00 89.88 87 VAL A O 1
ATOM 693 N N . ASP A 1 88 ? 11.816 -8.652 0.785 1.00 91.88 88 ASP A N 1
ATOM 694 C CA . ASP A 1 88 ? 11.339 -8.788 2.156 1.00 91.88 88 ASP A CA 1
ATOM 695 C C . ASP A 1 88 ? 10.092 -7.945 2.461 1.00 91.88 88 ASP A C 1
ATOM 697 O O . ASP A 1 88 ? 9.578 -8.032 3.576 1.00 91.88 88 ASP A O 1
ATOM 701 N N . LEU A 1 89 ? 9.556 -7.212 1.475 1.00 93.75 89 LEU A N 1
ATOM 702 C CA . LEU A 1 89 ? 8.427 -6.287 1.633 1.00 93.75 89 LEU A CA 1
ATOM 703 C C . LEU A 1 89 ? 7.246 -6.912 2.398 1.00 93.75 89 LEU A C 1
ATOM 705 O O . LEU A 1 89 ? 6.721 -6.324 3.337 1.00 93.75 89 LEU A O 1
ATOM 709 N N . TYR A 1 90 ? 6.858 -8.133 2.027 1.00 92.81 90 TYR A N 1
ATOM 710 C CA . TYR A 1 90 ? 5.707 -8.834 2.610 1.00 92.81 90 TYR A CA 1
ATOM 711 C C . TYR A 1 90 ? 5.992 -9.484 3.968 1.00 92.81 90 TYR A C 1
ATOM 713 O O . TYR A 1 90 ? 5.067 -9.877 4.674 1.00 92.81 90 TYR A O 1
ATOM 721 N N . SER A 1 91 ? 7.268 -9.632 4.339 1.00 91.69 91 SER A N 1
ATOM 722 C CA . SER A 1 91 ? 7.659 -10.268 5.605 1.00 91.69 91 SER A CA 1
ATOM 723 C C . SER A 1 91 ? 7.546 -9.316 6.796 1.00 91.69 91 SER A C 1
ATOM 725 O O . SER A 1 91 ? 7.554 -9.770 7.939 1.00 91.69 91 SER A O 1
ATOM 727 N N . ASN A 1 92 ? 7.461 -8.009 6.539 1.00 88.44 92 ASN A N 1
ATOM 728 C CA . ASN A 1 92 ? 7.454 -6.975 7.565 1.00 88.44 92 ASN A CA 1
ATOM 729 C C . ASN A 1 92 ? 6.374 -5.919 7.262 1.00 88.44 92 ASN A C 1
ATOM 731 O O . ASN A 1 92 ? 6.702 -4.835 6.774 1.00 88.44 92 ASN A O 1
ATOM 735 N N . PRO A 1 93 ? 5.082 -6.229 7.496 1.00 91.50 93 PRO A N 1
ATOM 736 C CA . PRO A 1 93 ? 4.012 -5.260 7.298 1.00 91.50 93 PRO A CA 1
ATOM 737 C C . PRO A 1 93 ? 4.215 -4.042 8.199 1.00 91.50 93 PRO A C 1
ATOM 739 O O . PRO A 1 93 ? 4.525 -4.161 9.387 1.00 91.50 93 PRO A O 1
ATOM 742 N N . MET A 1 94 ? 3.988 -2.864 7.629 1.00 91.81 94 MET A N 1
ATOM 743 C CA . MET A 1 94 ? 4.072 -1.601 8.339 1.00 91.81 94 MET A CA 1
ATOM 744 C C . MET A 1 94 ? 2.986 -1.540 9.429 1.00 91.81 94 MET A C 1
ATOM 746 O O . MET A 1 94 ? 1.805 -1.764 9.134 1.00 91.81 94 MET A O 1
ATOM 750 N N . PRO A 1 95 ? 3.343 -1.230 10.690 1.00 89.69 95 PRO A N 1
ATOM 751 C CA . PRO A 1 95 ? 2.371 -1.123 11.768 1.00 89.69 95 PRO A CA 1
ATOM 752 C C . PRO A 1 95 ? 1.334 -0.027 11.505 1.00 89.69 95 PRO A C 1
ATOM 754 O O . PRO A 1 95 ? 1.673 1.137 11.294 1.00 89.69 95 PRO A O 1
ATOM 757 N N . VAL A 1 96 ? 0.057 -0.398 11.593 1.00 90.19 96 VAL A N 1
ATOM 758 C CA . VAL A 1 96 ? -1.074 0.534 11.529 1.00 90.19 96 VAL A CA 1
ATOM 759 C C . VAL A 1 96 ? -1.640 0.781 12.928 1.00 90.19 96 VAL A C 1
ATOM 761 O O . VAL A 1 96 ? -1.802 -0.138 13.733 1.00 90.19 96 VAL A O 1
ATOM 764 N N . LEU A 1 97 ? -1.952 2.036 13.221 1.00 87.75 97 LEU A N 1
ATOM 765 C CA . LEU A 1 97 ? -2.418 2.535 14.509 1.00 87.75 97 LEU A CA 1
ATOM 766 C C . LEU A 1 97 ? -3.807 3.165 14.370 1.00 87.75 97 LEU A C 1
ATOM 768 O O . LEU A 1 97 ? -4.212 3.610 13.297 1.00 87.75 97 LEU A O 1
ATOM 772 N N . ASP A 1 98 ? -4.542 3.219 15.478 1.00 86.06 98 ASP A N 1
ATOM 773 C CA . ASP A 1 98 ? -5.799 3.962 15.548 1.00 86.06 98 ASP A CA 1
ATOM 774 C C . ASP A 1 98 ? -5.504 5.478 15.581 1.00 86.06 98 ASP A C 1
ATOM 776 O O . ASP A 1 98 ? -4.672 5.908 16.392 1.00 86.06 98 ASP A O 1
ATOM 780 N N . PRO A 1 99 ? -6.171 6.316 14.766 1.00 79.06 99 PRO A N 1
ATOM 781 C CA . PRO A 1 99 ? -5.957 7.763 14.774 1.00 79.06 99 PRO A CA 1
ATOM 782 C C . PRO A 1 99 ? -6.163 8.397 16.157 1.00 79.06 99 PRO A C 1
ATOM 784 O O . PRO A 1 99 ? -5.418 9.302 16.544 1.00 79.06 99 PRO A O 1
ATOM 787 N N . ALA A 1 100 ?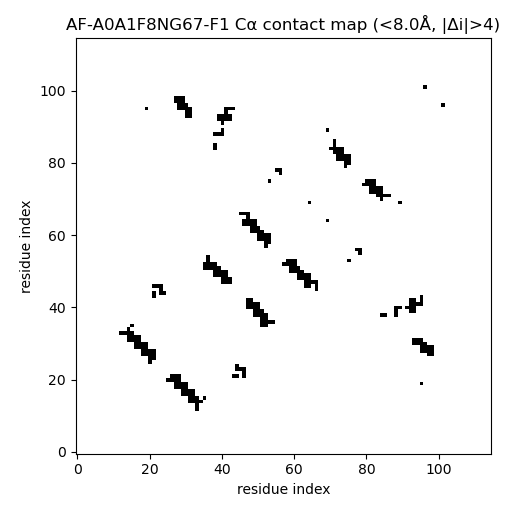 -7.098 7.875 16.960 1.00 78.69 100 ALA A N 1
ATOM 788 C CA . ALA A 1 100 ? -7.348 8.363 18.316 1.00 78.69 100 ALA A CA 1
ATOM 789 C C . ALA A 1 100 ? -6.165 8.104 19.268 1.00 78.69 100 ALA A C 1
ATOM 791 O O . ALA A 1 100 ? -5.995 8.809 20.269 1.00 78.69 100 ALA A O 1
ATOM 792 N N . PHE A 1 101 ? -5.329 7.102 18.976 1.00 69.69 101 PHE A N 1
ATOM 793 C CA . PHE A 1 101 ? -4.094 6.849 19.719 1.00 69.69 101 PHE A CA 1
ATOM 794 C C . PHE A 1 101 ? -3.047 7.936 19.439 1.00 69.69 101 PHE A C 1
ATOM 796 O O . PHE A 1 101 ? -2.376 8.404 20.362 1.00 69.69 101 PHE A O 1
ATOM 803 N N . ILE A 1 102 ? -2.974 8.410 18.192 1.00 67.06 102 ILE A N 1
ATOM 804 C CA . ILE A 1 102 ? -2.054 9.477 17.783 1.00 67.06 102 ILE A CA 1
ATOM 805 C C . ILE A 1 102 ? -2.452 10.829 18.375 1.00 67.06 102 ILE A C 1
ATOM 807 O O . ILE A 1 102 ? -1.582 11.569 18.834 1.00 67.06 102 ILE A O 1
ATOM 811 N N . GLU A 1 103 ? -3.743 11.164 18.411 1.00 64.31 103 GLU A N 1
ATOM 812 C CA . GLU A 1 103 ? -4.198 12.427 19.011 1.00 64.31 103 GLU A CA 1
ATOM 813 C C . GLU A 1 103 ? -3.848 12.518 20.500 1.00 64.31 103 GLU A C 1
ATOM 815 O O . GLU A 1 103 ? -3.399 13.565 20.973 1.00 64.31 103 GLU A O 1
ATOM 820 N N . LYS A 1 104 ? -3.968 11.407 21.238 1.00 60.50 104 LYS A N 1
ATOM 821 C CA . LYS A 1 104 ? -3.508 11.333 22.633 1.00 60.50 104 LYS A CA 1
ATOM 822 C C . LYS A 1 104 ? -2.000 11.551 22.738 1.00 60.50 104 LYS A C 1
ATOM 824 O O . LYS A 1 104 ? -1.559 12.299 23.606 1.00 60.50 104 LYS A O 1
ATOM 829 N N . TYR A 1 105 ? -1.222 10.954 21.836 1.00 57.06 105 TYR A N 1
ATOM 830 C CA . TYR A 1 105 ? 0.229 11.134 21.794 1.00 57.06 105 TYR A CA 1
ATOM 831 C C . TYR A 1 105 ? 0.619 12.592 21.500 1.00 57.06 105 TYR A C 1
ATOM 833 O O . TYR A 1 105 ? 1.356 13.193 22.279 1.00 57.06 105 TYR A O 1
ATOM 841 N N . ARG A 1 106 ? 0.054 13.213 20.455 1.00 58.31 106 ARG A N 1
ATOM 842 C CA . ARG A 1 106 ? 0.303 14.626 20.100 1.00 58.31 106 ARG A CA 1
ATOM 843 C C . ARG A 1 106 ? -0.049 15.594 21.234 1.00 58.31 106 ARG A C 1
ATOM 845 O O . ARG A 1 106 ? 0.694 16.544 21.476 1.00 58.31 106 ARG A O 1
ATOM 852 N N . ASN A 1 107 ? -1.154 15.357 21.940 1.00 53.50 107 ASN A N 1
ATOM 853 C CA . ASN A 1 107 ? -1.570 16.212 23.054 1.00 53.50 107 ASN A CA 1
ATOM 854 C C . ASN A 1 107 ? -0.662 16.063 24.286 1.00 53.50 107 ASN A C 1
ATOM 856 O O . ASN A 1 107 ? -0.374 17.061 24.944 1.00 53.50 107 ASN A O 1
ATOM 860 N N . ASN A 1 108 ? -0.148 14.858 24.555 1.00 49.41 108 ASN A N 1
ATOM 861 C CA . ASN A 1 108 ? 0.796 14.625 25.651 1.00 49.41 108 ASN A CA 1
ATOM 862 C C . ASN A 1 108 ? 2.161 15.303 25.416 1.00 49.41 108 ASN A C 1
ATOM 864 O O . ASN A 1 108 ? 2.809 15.709 26.379 1.00 49.41 108 ASN A O 1
ATOM 868 N N . PHE A 1 109 ? 2.591 15.473 24.160 1.00 45.03 109 PHE A N 1
ATOM 869 C CA .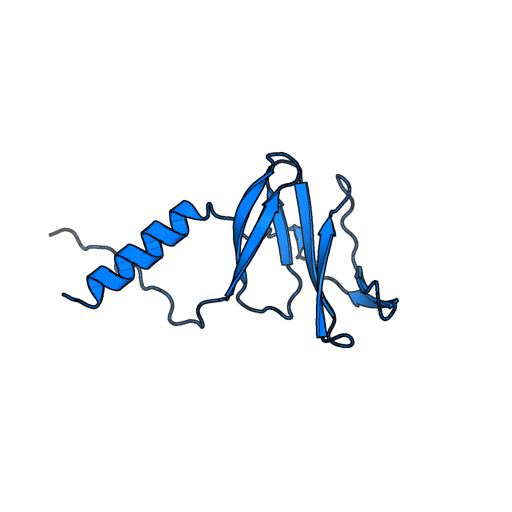 PHE A 1 109 ? 3.815 16.217 23.828 1.00 45.03 109 PHE A CA 1
ATOM 870 C C . PHE A 1 109 ? 3.665 17.727 24.024 1.00 45.03 109 PHE A C 1
ATOM 872 O O . PHE A 1 109 ? 4.515 18.342 24.662 1.00 45.03 109 PHE A O 1
ATOM 879 N N . LYS A 1 110 ? 2.542 18.312 23.589 1.00 43.97 110 LYS A N 1
ATOM 880 C CA . LYS A 1 110 ? 2.266 19.746 23.801 1.00 43.97 110 LYS A CA 1
ATOM 881 C C . LYS A 1 110 ? 2.173 20.140 25.278 1.00 43.97 110 LYS A C 1
ATOM 883 O O . LYS A 1 110 ? 2.387 21.302 25.610 1.00 43.97 110 LYS A O 1
ATOM 888 N N . GLN A 1 111 ? 1.823 19.204 26.160 1.00 43.62 111 GLN A N 1
ATOM 889 C CA . GLN A 1 111 ? 1.798 19.460 27.602 1.00 43.62 111 GLN A CA 1
ATOM 890 C C . GLN A 1 111 ? 3.197 19.423 28.227 1.00 43.62 111 GLN A C 1
ATOM 892 O O . GLN A 1 111 ? 3.464 20.229 29.108 1.00 43.62 111 GLN A O 1
ATOM 897 N N . LYS A 1 112 ? 4.109 18.575 27.734 1.00 43.09 112 LYS A N 1
ATOM 898 C CA . LYS A 1 112 ? 5.495 18.505 28.232 1.00 43.09 112 LYS A CA 1
ATOM 899 C C . LYS A 1 112 ? 6.397 19.651 27.766 1.00 43.09 112 LYS A C 1
ATOM 901 O O . LYS A 1 112 ? 7.424 19.874 28.385 1.00 43.09 112 LYS A O 1
ATOM 906 N N . GLU A 1 113 ? 6.039 20.364 26.698 1.00 40.22 113 GLU A N 1
ATOM 907 C CA . GLU A 1 113 ? 6.755 21.581 26.273 1.00 40.22 113 GLU A CA 1
ATOM 908 C C . GLU A 1 113 ? 6.320 22.845 27.039 1.00 40.22 113 GLU A C 1
ATOM 910 O O . GLU A 1 113 ? 6.937 23.895 26.881 1.00 40.22 113 GLU A O 1
ATOM 915 N N . ASN A 1 114 ? 5.260 22.762 27.853 1.00 41.38 114 ASN A N 1
ATOM 916 C CA . ASN A 1 114 ? 4.717 23.885 28.628 1.00 41.38 114 ASN A CA 1
ATOM 917 C C . ASN A 1 114 ? 4.905 23.732 30.154 1.00 41.38 114 ASN A C 1
ATOM 919 O O . ASN A 1 114 ? 4.332 24.522 30.907 1.00 41.38 114 ASN A O 1
ATOM 923 N N . GLU A 1 115 ? 5.687 22.746 30.606 1.00 41.03 115 GLU A N 1
ATOM 924 C CA . GLU A 1 115 ? 6.169 22.599 31.995 1.00 41.03 115 GLU A CA 1
ATOM 925 C C . GLU A 1 115 ? 7.676 22.870 32.072 1.00 41.03 115 GLU A C 1
ATOM 927 O O . GLU A 1 115 ? 8.099 23.513 33.061 1.00 41.03 115 GLU A O 1
#

Mean predicted aligned error: 9.99 Å

Sequence (115 aa):
MTEKPNEAIPEGNMGELVLFRCQDCKKELVYLCEDLEAPCFLQHCTYEAIEAWCPHCQVGYTFSLSNGEHPSNWTCPDCRTNYPLPVDLYSNPMPVLDPAFIEKYRNNFKQKENE

pLDDT: mean 78.44, std 20.37, range [34.22, 96.81]